Protein AF-A0A845RAJ0-F1 (afdb_monomer_lite)

Radius of gyration: 25.91 Å; chains: 1; bounding box: 63×27×70 Å

Sequence (84 aa):
MAKPYKTVTLRLTASQYAHLRRQAEASGLKMEPLLRQLIMGVNLRPRPPDTYAALLRELNAIGTNINQIAHNTNARKEAGQTDI

Structure (mmCIF, N/CA/C/O backbone):
data_AF-A0A845RAJ0-F1
#
_entry.id   AF-A0A845RAJ0-F1
#
loop_
_atom_site.group_PDB
_atom_site.id
_atom_site.type_symbol
_atom_site.label_atom_id
_atom_site.label_alt_id
_atom_site.label_comp_id
_atom_site.label_asym_id
_atom_site.label_entity_id
_atom_site.label_seq_id
_atom_site.pdbx_PDB_ins_code
_atom_site.Cartn_x
_atom_site.Cartn_y
_atom_site.Cartn_z
_atom_site.occupancy
_atom_site.B_iso_or_equiv
_atom_site.auth_seq_id
_atom_site.auth_comp_id
_atom_site.auth_asym_id
_atom_site.auth_atom_id
_atom_site.pdbx_PDB_model_num
ATOM 1 N N . MET A 1 1 ? 34.087 4.241 5.879 1.00 53.62 1 MET A N 1
ATOM 2 C CA . MET A 1 1 ? 32.895 3.561 6.437 1.00 53.62 1 MET A CA 1
ATOM 3 C C . MET A 1 1 ? 32.238 2.739 5.340 1.00 53.62 1 MET A C 1
ATOM 5 O O . MET A 1 1 ? 32.007 3.276 4.263 1.00 53.62 1 MET A O 1
ATOM 9 N N . ALA A 1 2 ? 31.999 1.445 5.564 1.00 70.56 2 ALA A N 1
ATOM 10 C CA . ALA A 1 2 ? 31.307 0.604 4.587 1.00 70.56 2 ALA A CA 1
ATOM 11 C C . ALA A 1 2 ? 29.840 1.048 4.457 1.00 70.56 2 ALA A C 1
ATOM 13 O O . ALA A 1 2 ? 29.203 1.369 5.460 1.00 70.56 2 ALA A O 1
ATOM 14 N N . LYS A 1 3 ? 29.301 1.081 3.231 1.00 71.12 3 LYS A N 1
ATOM 15 C CA . LYS A 1 3 ? 27.872 1.361 3.022 1.00 71.12 3 LYS A CA 1
ATOM 16 C C . LYS A 1 3 ? 27.035 0.310 3.770 1.00 71.12 3 LYS A C 1
ATOM 18 O O . LYS A 1 3 ? 27.302 -0.880 3.591 1.00 71.12 3 LYS A O 1
ATOM 23 N N . PRO A 1 4 ? 26.003 0.709 4.538 1.00 84.69 4 PRO A N 1
ATOM 24 C CA . PRO A 1 4 ? 25.185 -0.218 5.324 1.00 84.69 4 PRO A CA 1
ATOM 25 C C . PRO A 1 4 ? 24.202 -1.036 4.467 1.00 84.69 4 PRO A C 1
ATOM 27 O O . PRO A 1 4 ? 23.374 -1.764 5.001 1.00 84.69 4 PRO A O 1
ATOM 30 N N . TYR A 1 5 ? 24.261 -0.915 3.138 1.00 82.06 5 TYR A N 1
ATOM 31 C CA . TYR A 1 5 ? 23.356 -1.582 2.210 1.00 82.06 5 TYR A CA 1
ATOM 32 C C . TYR A 1 5 ? 24.108 -2.202 1.029 1.00 82.06 5 TYR A C 1
ATOM 34 O O . TYR A 1 5 ? 25.149 -1.707 0.587 1.00 82.06 5 TYR A O 1
ATOM 42 N N . LYS A 1 6 ? 23.546 -3.297 0.511 1.00 84.94 6 LYS A N 1
ATOM 43 C CA . LYS A 1 6 ? 23.983 -3.974 -0.714 1.00 84.94 6 LYS A CA 1
ATOM 44 C C . LYS A 1 6 ? 22.994 -3.662 -1.837 1.00 84.94 6 LYS A C 1
ATOM 46 O O . LYS A 1 6 ? 21.790 -3.612 -1.598 1.00 84.94 6 LYS A O 1
ATOM 51 N N . THR A 1 7 ? 23.507 -3.455 -3.045 1.00 88.75 7 THR A N 1
ATOM 52 C CA . THR A 1 7 ? 22.692 -3.194 -4.238 1.00 88.75 7 THR A CA 1
ATOM 53 C C . THR A 1 7 ? 22.464 -4.495 -4.996 1.00 88.75 7 THR A C 1
ATOM 55 O O . THR A 1 7 ? 23.410 -5.246 -5.220 1.00 88.75 7 THR A O 1
ATOM 58 N N . VAL A 1 8 ? 21.224 -4.737 -5.416 1.00 81.81 8 VAL A N 1
ATOM 59 C CA . VAL A 1 8 ? 20.838 -5.873 -6.263 1.00 81.81 8 VAL A CA 1
ATOM 60 C C . VAL A 1 8 ? 20.200 -5.328 -7.537 1.00 81.81 8 VAL A C 1
ATOM 62 O O . VAL A 1 8 ? 19.358 -4.434 -7.475 1.00 81.81 8 VAL A O 1
ATOM 65 N N . THR A 1 9 ? 20.596 -5.860 -8.693 1.00 88.69 9 THR A N 1
ATOM 66 C CA . THR A 1 9 ? 19.987 -5.533 -9.989 1.00 88.69 9 THR A CA 1
ATOM 67 C C . THR A 1 9 ? 19.033 -6.648 -10.393 1.00 88.69 9 THR A C 1
ATOM 69 O O . THR A 1 9 ? 19.417 -7.814 -10.414 1.00 88.69 9 THR A O 1
ATOM 72 N N . LEU A 1 10 ? 17.798 -6.289 -10.742 1.00 85.75 10 LEU A N 1
ATOM 73 C CA . LEU A 1 10 ? 16.762 -7.230 -11.158 1.00 85.75 10 LEU A CA 1
ATOM 74 C C . LEU A 1 10 ? 16.421 -7.005 -12.630 1.00 85.75 10 LEU A C 1
ATOM 76 O O . LEU A 1 10 ? 16.101 -5.887 -13.032 1.00 85.75 10 LEU A O 1
ATOM 80 N N . ARG A 1 11 ? 16.477 -8.070 -13.433 1.00 91.94 11 ARG A N 1
ATOM 81 C CA . ARG A 1 11 ? 15.996 -8.055 -14.819 1.00 91.94 11 ARG A CA 1
ATOM 82 C C . ARG A 1 11 ? 14.580 -8.607 -14.846 1.00 91.94 11 ARG A C 1
ATOM 84 O O . ARG A 1 11 ? 14.344 -9.709 -14.365 1.00 91.94 11 ARG A O 1
ATOM 91 N N . LEU A 1 12 ? 13.660 -7.830 -15.403 1.00 89.56 12 LEU A N 1
ATOM 92 C CA . LEU A 1 12 ? 12.253 -8.186 -15.523 1.00 89.56 12 LEU A CA 1
ATOM 93 C C . LEU A 1 12 ? 11.864 -8.230 -16.994 1.00 89.56 12 LEU A C 1
ATOM 95 O O . LEU A 1 12 ? 12.309 -7.405 -17.793 1.00 89.56 12 LEU A O 1
ATOM 99 N N . THR A 1 13 ? 10.992 -9.169 -17.333 1.00 92.94 13 THR A N 1
ATOM 100 C CA . THR A 1 13 ? 10.234 -9.103 -18.584 1.00 92.94 13 THR A CA 1
ATOM 101 C C . THR A 1 13 ? 9.247 -7.932 -18.533 1.00 92.94 13 THR A C 1
ATOM 103 O O . THR A 1 13 ? 8.893 -7.437 -17.457 1.00 92.94 13 THR A O 1
ATOM 106 N N . ALA A 1 14 ? 8.759 -7.493 -19.695 1.00 94.75 14 ALA A N 1
ATOM 107 C CA . ALA A 1 14 ? 7.811 -6.381 -19.773 1.00 94.75 14 ALA A CA 1
ATOM 108 C C . ALA A 1 14 ? 6.535 -6.624 -18.940 1.00 94.75 14 ALA A C 1
ATOM 110 O O . ALA A 1 14 ? 6.054 -5.715 -18.264 1.00 94.75 14 ALA A O 1
ATOM 111 N N . SER A 1 15 ? 6.019 -7.859 -18.927 1.00 87.44 15 SER A N 1
ATOM 112 C CA . SER A 1 15 ? 4.822 -8.229 -18.160 1.00 87.44 15 SER A CA 1
ATOM 113 C C . SER A 1 15 ? 5.056 -8.169 -16.648 1.00 87.44 15 SER A C 1
ATOM 115 O O . SER A 1 15 ? 4.219 -7.641 -15.915 1.00 87.44 15 SER A O 1
ATOM 117 N N . GLN A 1 16 ? 6.212 -8.646 -16.180 1.00 86.06 16 GLN A N 1
ATOM 118 C CA . GLN A 1 16 ? 6.594 -8.593 -14.768 1.00 86.06 16 GLN A CA 1
ATOM 119 C C . GLN A 1 16 ? 6.792 -7.150 -14.297 1.00 86.06 16 GLN A C 1
ATOM 121 O O . GLN A 1 16 ? 6.316 -6.784 -13.224 1.00 86.06 16 GLN A O 1
ATOM 126 N N . TYR A 1 17 ? 7.430 -6.309 -15.116 1.00 88.94 17 TYR A N 1
ATOM 127 C CA . TYR A 1 17 ? 7.590 -4.889 -14.806 1.00 88.94 17 TYR A CA 1
ATOM 128 C C . TYR A 1 17 ? 6.238 -4.164 -14.730 1.00 88.94 17 TYR A C 1
ATOM 130 O O . TYR A 1 17 ? 5.982 -3.430 -13.777 1.00 88.94 17 TYR A O 1
ATOM 138 N N . ALA A 1 18 ? 5.339 -4.413 -15.688 1.00 89.94 18 ALA A N 1
ATOM 139 C CA . ALA A 1 18 ? 3.994 -3.839 -15.67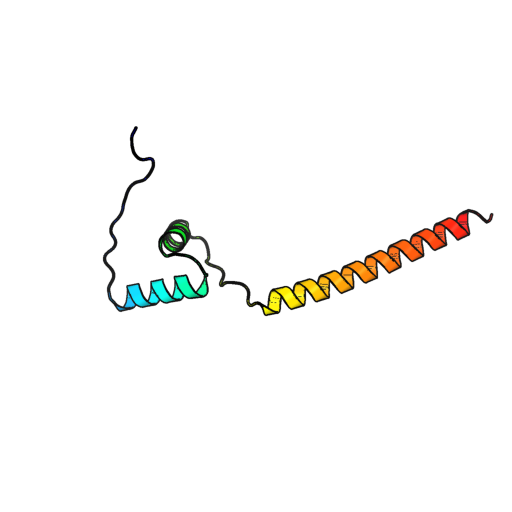9 1.00 89.94 18 ALA A CA 1
ATOM 140 C C . ALA A 1 18 ? 3.183 -4.286 -14.452 1.00 89.94 18 ALA A C 1
ATOM 142 O O . ALA A 1 18 ? 2.475 -3.486 -13.841 1.00 89.94 18 ALA A O 1
ATOM 143 N N . HIS A 1 19 ? 3.301 -5.557 -14.059 1.00 87.19 19 HIS A N 1
ATOM 144 C CA . HIS A 1 19 ? 2.667 -6.064 -12.847 1.00 87.19 19 HIS A CA 1
ATOM 145 C C . HIS A 1 19 ? 3.201 -5.368 -11.588 1.00 87.19 19 HIS A C 1
ATOM 147 O O . HIS A 1 19 ? 2.407 -4.866 -10.792 1.00 87.19 19 HIS A O 1
ATOM 153 N N . LEU A 1 20 ? 4.525 -5.259 -11.455 1.00 86.94 20 LEU A N 1
ATOM 154 C CA . LEU A 1 20 ? 5.166 -4.598 -10.321 1.00 86.94 20 LEU A CA 1
ATOM 155 C C . LEU A 1 20 ? 4.777 -3.112 -10.229 1.00 86.94 20 LEU A C 1
ATOM 157 O O . LEU A 1 20 ? 4.498 -2.604 -9.145 1.00 86.94 20 LEU A O 1
ATOM 161 N N . ARG A 1 21 ? 4.674 -2.422 -11.372 1.00 89.00 21 ARG A N 1
ATOM 162 C CA . ARG A 1 21 ? 4.221 -1.026 -11.431 1.00 89.00 21 ARG A CA 1
ATOM 163 C C . ARG A 1 21 ? 2.778 -0.865 -10.950 1.00 89.00 21 ARG A C 1
ATOM 165 O O . ARG A 1 21 ? 2.515 0.011 -10.133 1.00 89.00 21 ARG A O 1
ATOM 172 N N . ARG A 1 22 ? 1.865 -1.738 -11.387 1.00 88.62 22 ARG A N 1
ATOM 173 C CA . ARG A 1 22 ? 0.469 -1.722 -10.911 1.00 88.62 22 ARG A CA 1
ATOM 174 C C . ARG A 1 22 ? 0.376 -1.946 -9.402 1.00 88.62 22 ARG A C 1
ATOM 176 O O . ARG A 1 22 ? -0.423 -1.294 -8.740 1.00 88.62 22 ARG A O 1
ATOM 183 N N . GLN A 1 23 ? 1.204 -2.830 -8.844 1.00 83.44 23 GLN A N 1
ATOM 184 C CA . GLN A 1 23 ? 1.263 -3.045 -7.394 1.00 83.44 23 GLN A CA 1
ATOM 185 C C . GLN A 1 23 ? 1.793 -1.818 -6.639 1.00 83.44 23 GLN A C 1
ATOM 187 O O . GLN A 1 23 ? 1.275 -1.483 -5.572 1.00 83.44 23 GLN A O 1
ATOM 192 N N . ALA A 1 24 ? 2.788 -1.120 -7.190 1.00 86.00 24 ALA A N 1
ATOM 193 C CA . ALA A 1 24 ? 3.298 0.129 -6.625 1.00 86.00 24 ALA A CA 1
ATOM 194 C C . ALA A 1 24 ? 2.211 1.215 -6.594 1.00 86.00 24 ALA A C 1
ATOM 196 O O . ALA A 1 24 ? 1.981 1.836 -5.558 1.00 86.00 24 ALA A O 1
ATOM 197 N N . GLU A 1 25 ? 1.482 1.379 -7.699 1.00 85.12 25 GLU A N 1
ATOM 198 C CA . GLU A 1 25 ? 0.375 2.334 -7.808 1.00 85.12 25 GLU A CA 1
ATOM 199 C C . GLU A 1 25 ? -0.763 1.998 -6.829 1.00 85.12 25 GLU A C 1
ATOM 201 O O . GLU A 1 25 ? -1.207 2.869 -6.083 1.00 85.12 25 GLU A O 1
ATOM 206 N N . ALA A 1 26 ? -1.175 0.729 -6.747 1.00 78.88 26 ALA A N 1
ATOM 207 C CA . ALA A 1 26 ? -2.256 0.289 -5.859 1.00 78.88 26 ALA A CA 1
ATOM 208 C C . ALA A 1 26 ? -1.912 0.385 -4.357 1.00 78.88 26 ALA A C 1
ATOM 210 O O . ALA A 1 26 ? -2.785 0.646 -3.526 1.00 78.88 26 ALA A O 1
ATOM 211 N N . SER A 1 27 ? -0.646 0.168 -3.992 1.00 79.38 27 SER A N 1
ATOM 212 C CA . SER A 1 27 ? -0.171 0.301 -2.606 1.00 79.38 27 SER A CA 1
ATOM 213 C C . SER A 1 27 ? 0.181 1.744 -2.227 1.00 79.38 27 SER A C 1
ATOM 215 O O . SER A 1 27 ? 0.315 2.054 -1.045 1.00 79.38 27 SER A O 1
ATOM 217 N N . GLY A 1 28 ? 0.335 2.638 -3.211 1.00 85.31 28 GLY A N 1
ATOM 218 C CA . GLY A 1 28 ? 0.840 3.996 -3.003 1.00 85.31 28 GLY A CA 1
ATOM 219 C C . GLY A 1 28 ? 2.324 4.047 -2.616 1.00 85.31 28 GLY A C 1
ATOM 220 O O . GLY A 1 28 ? 2.794 5.074 -2.123 1.00 85.31 28 GLY A O 1
ATOM 221 N N . LEU A 1 29 ? 3.067 2.953 -2.809 1.00 83.69 29 LEU A N 1
ATOM 222 C CA . LEU A 1 29 ? 4.479 2.841 -2.454 1.00 83.69 29 LEU A CA 1
ATOM 223 C C . LEU A 1 29 ? 5.384 3.062 -3.667 1.00 83.69 29 LEU A C 1
ATOM 225 O O . LEU A 1 29 ? 5.057 2.727 -4.803 1.00 83.69 29 LEU A O 1
ATOM 229 N N . LYS A 1 30 ? 6.592 3.574 -3.410 1.00 85.75 30 LYS A N 1
ATOM 230 C CA . LYS A 1 30 ? 7.676 3.564 -4.402 1.00 85.75 30 LYS A CA 1
ATOM 231 C C . LYS A 1 30 ? 8.197 2.132 -4.606 1.00 85.75 30 LYS A C 1
ATOM 233 O O . LYS A 1 30 ? 8.023 1.262 -3.756 1.00 85.75 30 LYS A O 1
ATOM 238 N N . MET A 1 31 ? 8.907 1.909 -5.710 1.00 84.50 31 MET A N 1
ATOM 239 C CA . MET A 1 31 ? 9.388 0.578 -6.108 1.00 84.50 31 MET A CA 1
ATOM 240 C C . MET A 1 31 ? 10.276 -0.102 -5.053 1.00 84.50 31 MET A C 1
ATOM 242 O O . MET A 1 31 ? 10.133 -1.289 -4.783 1.00 84.50 31 MET A O 1
ATOM 246 N N . GLU A 1 32 ? 11.183 0.650 -4.428 1.00 86.19 32 GLU A N 1
ATOM 247 C CA . GLU A 1 32 ? 12.098 0.117 -3.415 1.00 86.19 32 GLU A CA 1
ATOM 248 C C . GLU A 1 32 ? 11.388 -0.358 -2.129 1.00 86.19 32 GLU A C 1
ATOM 250 O O . GLU A 1 32 ? 11.599 -1.509 -1.744 1.00 86.19 32 GLU A O 1
ATOM 255 N N . PRO A 1 33 ? 10.538 0.447 -1.455 1.00 85.94 33 PRO A N 1
ATOM 256 C CA . PRO A 1 33 ? 9.811 -0.029 -0.278 1.00 85.94 33 PRO A CA 1
ATOM 257 C C . PRO A 1 33 ? 8.841 -1.171 -0.602 1.00 85.94 33 PRO A C 1
ATOM 259 O O . PRO A 1 33 ? 8.716 -2.087 0.207 1.00 85.94 33 PRO A O 1
ATOM 262 N N . LEU A 1 34 ? 8.230 -1.173 -1.793 1.00 86.56 34 LEU A N 1
ATOM 263 C CA . LEU A 1 34 ? 7.409 -2.287 -2.274 1.00 86.56 34 LEU A CA 1
ATOM 264 C C . LEU A 1 34 ? 8.219 -3.592 -2.351 1.00 86.56 34 LEU A C 1
ATOM 266 O O . LEU A 1 34 ? 7.825 -4.604 -1.778 1.00 86.56 34 LEU A O 1
ATOM 270 N N . LEU A 1 35 ? 9.377 -3.563 -3.017 1.00 86.88 35 LEU A N 1
ATOM 271 C CA . LEU A 1 35 ? 10.251 -4.732 -3.149 1.00 86.88 35 LEU A CA 1
ATOM 272 C C . LEU A 1 35 ? 10.767 -5.218 -1.791 1.00 86.88 35 LEU A C 1
ATOM 274 O O . LEU A 1 35 ? 10.814 -6.422 -1.557 1.00 86.88 35 LEU A O 1
ATOM 278 N N . ARG A 1 36 ? 11.105 -4.306 -0.869 1.00 85.19 36 ARG A N 1
ATOM 279 C CA . ARG A 1 36 ? 11.502 -4.671 0.501 1.00 85.19 36 ARG A CA 1
ATOM 280 C C . ARG A 1 36 ? 10.378 -5.404 1.238 1.00 85.19 36 ARG A C 1
ATOM 282 O O . ARG A 1 36 ? 10.647 -6.423 1.866 1.00 85.19 36 ARG A O 1
ATOM 289 N N . GLN A 1 37 ? 9.133 -4.937 1.125 1.00 83.38 37 GLN A N 1
ATOM 290 C CA . GLN A 1 37 ? 7.976 -5.597 1.742 1.00 83.38 37 GLN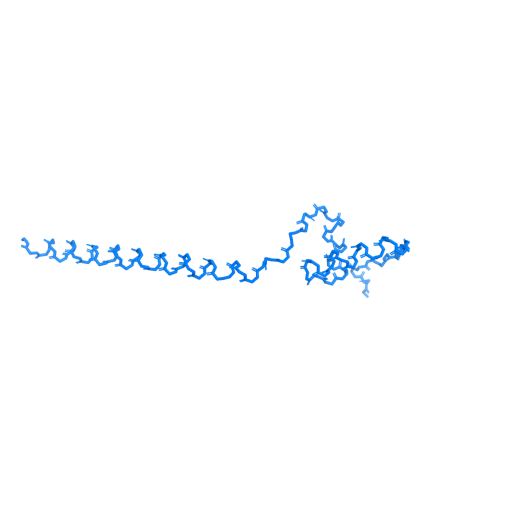 A CA 1
ATOM 291 C C . GLN A 1 37 ? 7.685 -6.970 1.127 1.00 83.38 37 GLN A C 1
ATOM 293 O O . GLN A 1 37 ? 7.446 -7.923 1.868 1.00 83.38 37 GLN A O 1
ATOM 298 N N . LEU A 1 38 ? 7.777 -7.090 -0.202 1.00 82.25 38 LEU A N 1
ATOM 299 C CA . LEU A 1 38 ? 7.616 -8.364 -0.909 1.00 82.25 38 LEU A CA 1
ATOM 300 C C . LEU A 1 38 ? 8.679 -9.392 -0.496 1.00 82.25 38 LEU A C 1
ATOM 302 O O . LEU A 1 38 ? 8.337 -10.542 -0.237 1.00 82.25 38 LEU A O 1
ATOM 306 N N . ILE A 1 39 ? 9.950 -8.984 -0.377 1.00 82.12 39 ILE A N 1
ATOM 307 C CA . ILE A 1 39 ? 11.045 -9.858 0.088 1.00 82.12 39 ILE A CA 1
ATOM 308 C C . ILE A 1 39 ? 10.801 -10.334 1.526 1.00 82.12 39 ILE A C 1
ATOM 310 O O . ILE A 1 39 ? 11.090 -11.482 1.851 1.00 82.12 39 ILE A O 1
ATOM 314 N N . MET A 1 40 ? 10.253 -9.470 2.384 1.00 78.56 40 MET A N 1
ATOM 315 C CA . MET A 1 40 ? 9.922 -9.806 3.772 1.00 78.56 40 MET A CA 1
ATOM 316 C C . MET A 1 40 ? 8.639 -10.645 3.917 1.00 78.56 40 MET A C 1
ATOM 318 O O . MET A 1 40 ? 8.271 -10.981 5.040 1.00 78.56 40 MET A O 1
ATOM 322 N N . GLY A 1 41 ? 7.943 -10.975 2.819 1.00 65.56 41 GLY A N 1
ATOM 323 C CA . GLY A 1 41 ? 6.694 -11.742 2.851 1.00 65.56 41 GLY A CA 1
ATOM 324 C C . GLY A 1 41 ? 5.508 -10.976 3.449 1.00 65.56 41 GLY A C 1
ATOM 325 O O . GLY A 1 41 ? 4.536 -11.585 3.894 1.00 65.56 41 GLY A O 1
ATOM 326 N N . VAL A 1 42 ? 5.575 -9.641 3.492 1.00 65.25 42 VAL A N 1
ATOM 327 C CA . VAL A 1 42 ? 4.490 -8.811 4.025 1.00 65.25 42 VAL A CA 1
ATOM 328 C C . VAL A 1 42 ? 3.361 -8.743 2.999 1.00 65.25 42 VAL A C 1
ATOM 330 O O . VAL A 1 42 ? 3.566 -8.319 1.862 1.00 65.25 42 VAL A O 1
ATOM 333 N N . ASN A 1 43 ? 2.148 -9.117 3.413 1.00 58.84 43 ASN A N 1
ATOM 334 C CA . ASN A 1 43 ? 0.947 -8.936 2.599 1.00 58.84 43 ASN A CA 1
ATOM 335 C C . ASN A 1 43 ? 0.688 -7.439 2.381 1.00 58.84 43 ASN A C 1
ATOM 337 O O . ASN A 1 43 ? 0.237 -6.737 3.290 1.00 58.84 43 ASN A O 1
ATOM 341 N N . LEU A 1 44 ? 0.968 -6.962 1.167 1.00 57.25 44 LEU A N 1
ATOM 342 C CA . LEU A 1 44 ? 0.655 -5.606 0.725 1.00 57.25 44 LEU A CA 1
ATOM 343 C C . LEU A 1 44 ? -0.852 -5.387 0.802 1.00 57.25 44 LEU A C 1
ATOM 345 O O . LEU A 1 44 ? -1.617 -5.950 0.019 1.00 57.25 44 LEU A O 1
ATOM 349 N N . ARG A 1 45 ? -1.288 -4.562 1.753 1.00 57.25 45 ARG A N 1
ATOM 350 C CA . ARG A 1 45 ? -2.673 -4.100 1.790 1.00 57.25 45 ARG A CA 1
ATOM 351 C C . ARG A 1 45 ? -2.808 -2.924 0.821 1.00 57.25 45 ARG A C 1
ATOM 353 O O . ARG A 1 45 ? -1.951 -2.037 0.851 1.00 57.25 45 ARG A O 1
ATOM 360 N N . PRO A 1 46 ? -3.836 -2.909 -0.044 1.00 60.22 46 PRO A N 1
ATOM 361 C CA . PRO A 1 46 ? -4.086 -1.764 -0.908 1.00 60.22 46 PRO A CA 1
ATOM 362 C C . PRO A 1 46 ? -4.284 -0.515 -0.052 1.00 60.22 46 PRO A C 1
ATOM 364 O O . PRO A 1 46 ? -4.735 -0.606 1.097 1.00 60.22 46 PRO A O 1
ATOM 367 N N . ARG A 1 47 ? -3.951 0.653 -0.612 1.00 54.38 47 ARG A N 1
ATOM 368 C CA . ARG A 1 47 ? -4.246 1.924 0.050 1.00 54.38 47 ARG A CA 1
ATOM 369 C C . ARG A 1 47 ? -5.741 1.942 0.413 1.00 54.38 47 ARG A C 1
ATOM 371 O O . ARG A 1 47 ? -6.558 1.692 -0.477 1.00 54.38 47 ARG A O 1
ATOM 378 N N . PRO A 1 48 ? -6.112 2.202 1.683 1.00 60.16 48 PRO A N 1
ATOM 379 C CA . PRO A 1 48 ? -7.514 2.280 2.064 1.00 60.16 48 PRO A CA 1
ATOM 380 C C . PRO A 1 48 ? -8.205 3.331 1.187 1.00 60.16 48 PRO A C 1
ATOM 382 O O . PRO A 1 48 ? -7.656 4.429 1.047 1.00 60.16 48 PRO A O 1
ATOM 385 N N . PRO A 1 49 ? -9.360 3.019 0.576 1.00 68.00 49 PRO A N 1
ATOM 386 C CA . PRO A 1 49 ? -10.110 4.000 -0.196 1.00 68.00 49 PRO A CA 1
ATOM 387 C C . PRO A 1 49 ? -10.489 5.189 0.695 1.00 68.00 49 PRO A C 1
ATOM 389 O O . PRO A 1 49 ? -10.768 5.000 1.881 1.00 68.00 49 PRO A O 1
ATOM 392 N N . ASP A 1 50 ? -10.553 6.403 0.139 1.00 64.31 50 ASP A N 1
ATOM 393 C CA . ASP A 1 50 ? -10.871 7.621 0.909 1.00 64.31 50 ASP A CA 1
ATOM 394 C C . ASP A 1 50 ? -12.238 7.539 1.625 1.00 64.31 50 ASP A C 1
ATOM 396 O O . ASP A 1 50 ? -12.451 8.180 2.655 1.00 64.31 50 ASP A O 1
ATOM 400 N N . THR A 1 51 ? -13.141 6.669 1.156 1.00 66.44 51 THR A N 1
ATOM 401 C CA . THR A 1 51 ? -14.418 6.349 1.816 1.00 66.44 51 THR A CA 1
ATOM 402 C C . THR A 1 51 ? -14.243 5.784 3.228 1.00 66.44 51 THR A C 1
ATOM 404 O O . THR A 1 51 ? -15.091 6.003 4.090 1.00 66.44 51 THR A O 1
ATOM 407 N N . TYR A 1 52 ? -13.121 5.122 3.518 1.00 64.06 52 TYR A N 1
ATOM 408 C CA . TYR A 1 52 ? -12.831 4.581 4.845 1.00 64.06 52 TYR A CA 1
ATOM 409 C C . TYR A 1 52 ? -12.615 5.688 5.886 1.00 64.06 52 TYR A C 1
ATOM 411 O O . TYR A 1 52 ? -13.004 5.541 7.043 1.00 64.06 52 TYR A O 1
ATOM 419 N N . ALA A 1 53 ? -12.051 6.831 5.481 1.00 73.56 53 ALA A N 1
ATOM 420 C CA . ALA A 1 53 ? -11.887 7.984 6.363 1.00 73.56 53 ALA A CA 1
ATOM 421 C C . ALA A 1 53 ? -13.232 8.649 6.709 1.00 73.56 53 ALA A C 1
ATOM 423 O O . ALA A 1 53 ? -13.378 9.193 7.806 1.00 73.56 53 ALA A O 1
ATOM 424 N N . ALA A 1 54 ? -14.210 8.596 5.799 1.00 75.62 54 ALA A N 1
ATOM 425 C CA . ALA A 1 54 ? -15.572 9.061 6.060 1.00 75.62 54 ALA A CA 1
ATOM 426 C C . ALA A 1 54 ? -16.276 8.153 7.082 1.00 75.62 54 ALA A C 1
ATOM 428 O O . ALA A 1 54 ? -16.766 8.646 8.095 1.00 75.62 54 ALA A O 1
ATOM 429 N N . LEU A 1 55 ? -16.195 6.831 6.900 1.00 77.44 55 LEU A N 1
ATOM 430 C CA . LEU A 1 55 ? -16.745 5.851 7.846 1.00 77.44 55 LEU A CA 1
ATOM 431 C C . LEU A 1 55 ? -16.117 5.968 9.243 1.00 77.44 55 LEU A C 1
ATOM 433 O O . LEU A 1 55 ? -16.809 5.881 10.255 1.00 77.44 55 LEU A O 1
ATOM 437 N N . LEU A 1 56 ? -14.805 6.219 9.319 1.00 80.69 56 LEU A N 1
ATOM 438 C CA . LEU A 1 56 ? -14.129 6.425 10.599 1.00 80.69 56 LEU A CA 1
ATOM 439 C C . LEU A 1 56 ? -14.611 7.703 11.303 1.00 80.69 56 LEU A C 1
ATOM 441 O O . LEU A 1 56 ? -14.709 7.731 12.528 1.00 80.69 56 LEU A O 1
ATOM 445 N N . ARG A 1 57 ? -14.905 8.772 10.552 1.00 82.31 57 ARG A N 1
ATOM 446 C CA . ARG A 1 57 ? -15.481 10.003 11.115 1.00 82.31 57 ARG A CA 1
ATOM 447 C C . ARG A 1 57 ? -16.892 9.773 11.643 1.00 82.31 57 ARG A C 1
ATOM 449 O O . ARG A 1 57 ? -17.190 10.237 12.740 1.00 82.31 57 ARG A O 1
ATOM 456 N N . GLU A 1 58 ? -17.720 9.034 10.912 1.00 83.69 58 GLU A N 1
ATOM 457 C CA . GLU A 1 58 ? -19.072 8.681 11.357 1.00 83.69 58 GLU A CA 1
ATOM 458 C C . GLU A 1 58 ? -19.046 7.830 12.632 1.00 83.69 58 GLU A C 1
ATOM 460 O O . GLU A 1 58 ? -19.729 8.153 13.603 1.00 83.69 58 GLU A O 1
ATOM 465 N N . LEU A 1 59 ? -18.186 6.808 12.687 1.00 85.25 59 LEU A N 1
ATOM 466 C CA . LEU A 1 59 ? -17.996 6.001 13.896 1.00 85.25 59 LEU A CA 1
ATOM 467 C C . LEU A 1 59 ? -17.519 6.836 15.090 1.00 85.25 59 LEU A C 1
ATOM 469 O O . LEU A 1 59 ? -18.020 6.660 16.200 1.00 85.25 59 LEU A O 1
ATOM 473 N N . ASN A 1 60 ? -16.584 7.764 14.872 1.00 84.81 60 ASN A N 1
ATOM 474 C CA . ASN A 1 60 ? -16.131 8.669 15.928 1.00 84.81 60 ASN A CA 1
ATOM 475 C C . ASN A 1 60 ? -17.270 9.558 16.443 1.00 84.81 60 ASN A C 1
ATOM 477 O O . ASN A 1 60 ? -17.406 9.707 17.654 1.00 84.81 60 ASN A O 1
ATOM 481 N N . ALA A 1 61 ? -18.118 10.092 15.558 1.00 87.31 61 ALA A N 1
ATOM 482 C CA . ALA A 1 61 ? -19.271 10.898 15.957 1.00 87.31 61 ALA A CA 1
ATOM 483 C C . ALA A 1 61 ? -20.261 10.099 16.825 1.00 87.31 61 ALA A C 1
ATOM 485 O O . ALA A 1 61 ? -20.727 10.596 17.850 1.00 87.31 61 ALA A O 1
ATOM 486 N N . ILE A 1 62 ? -20.521 8.834 16.472 1.00 86.44 62 ILE A N 1
ATOM 487 C CA . ILE A 1 62 ? -21.343 7.926 17.286 1.00 86.44 62 ILE A CA 1
ATOM 488 C C . ILE A 1 62 ? -20.707 7.718 18.669 1.00 86.44 62 ILE A C 1
ATOM 490 O O . ILE A 1 62 ? -21.384 7.865 19.687 1.00 86.44 62 ILE A O 1
ATOM 494 N N . GLY A 1 63 ? -19.403 7.433 18.724 1.00 85.50 63 GLY A N 1
ATOM 495 C CA . GLY A 1 63 ? -18.675 7.249 19.982 1.00 85.50 63 GLY A CA 1
ATOM 496 C C . GLY A 1 63 ? -18.691 8.495 20.876 1.00 85.50 63 GLY A C 1
ATOM 497 O O . GLY A 1 63 ? -18.907 8.391 22.084 1.00 85.50 63 GLY A O 1
ATOM 498 N N . THR A 1 64 ? -18.536 9.686 20.293 1.00 90.62 64 THR A N 1
ATOM 499 C CA . THR A 1 64 ? -18.639 10.957 21.023 1.00 90.62 64 THR A CA 1
ATOM 500 C C . THR A 1 64 ? -20.030 11.152 21.623 1.00 90.62 64 THR A C 1
ATOM 502 O O . THR A 1 64 ? -20.135 11.501 22.799 1.00 90.62 64 THR A O 1
ATOM 505 N N . ASN A 1 65 ? -21.090 10.872 20.863 1.00 88.94 65 ASN A N 1
ATOM 506 C CA . ASN A 1 65 ? -22.464 10.993 21.353 1.00 88.94 65 ASN A CA 1
ATOM 507 C C . ASN A 1 65 ? -22.738 10.032 22.521 1.00 88.94 65 ASN A C 1
ATOM 509 O O . ASN A 1 65 ? -23.331 10.428 23.523 1.00 88.94 65 ASN A O 1
ATOM 513 N N . ILE A 1 66 ? -22.253 8.789 22.437 1.00 82.31 66 ILE A N 1
ATOM 514 C CA . ILE A 1 66 ? -22.369 7.802 23.522 1.00 82.31 66 ILE A CA 1
ATOM 515 C C . ILE A 1 66 ? -21.642 8.289 24.782 1.00 82.31 66 ILE A C 1
ATOM 517 O O . ILE A 1 66 ? -22.205 8.232 25.876 1.00 82.31 66 ILE A O 1
ATOM 521 N N . ASN A 1 67 ? -20.427 8.825 24.637 1.00 85.38 67 ASN A N 1
ATOM 522 C CA . ASN A 1 67 ? -19.665 9.371 25.761 1.00 85.38 67 ASN A CA 1
ATOM 523 C C . ASN A 1 67 ? -20.380 10.551 26.431 1.00 85.38 67 ASN A C 1
ATOM 525 O O . ASN A 1 67 ? -20.388 10.637 27.657 1.00 85.38 67 ASN A O 1
ATOM 529 N N . GLN A 1 68 ? -21.025 11.430 25.658 1.00 87.31 68 GLN A N 1
ATOM 530 C CA . GLN A 1 68 ? -21.825 12.528 26.209 1.00 87.31 68 GLN A CA 1
ATOM 531 C C . GLN A 1 68 ? -23.050 12.017 26.976 1.00 87.31 68 GLN A C 1
ATOM 533 O O . GLN A 1 68 ? -23.344 12.519 28.058 1.00 87.31 68 GLN A O 1
ATOM 538 N N . ILE A 1 69 ? -23.746 10.999 26.460 1.00 85.81 69 ILE A N 1
ATOM 539 C CA . ILE A 1 69 ? -24.889 10.383 27.152 1.00 85.81 69 ILE A CA 1
ATOM 540 C C . ILE A 1 69 ? -24.438 9.754 28.473 1.00 85.81 69 ILE A C 1
ATOM 542 O O . ILE A 1 69 ? -25.067 9.991 29.506 1.00 85.81 69 ILE A O 1
ATOM 546 N N . ALA A 1 70 ? -23.342 8.993 28.461 1.00 84.75 70 ALA A N 1
ATOM 547 C C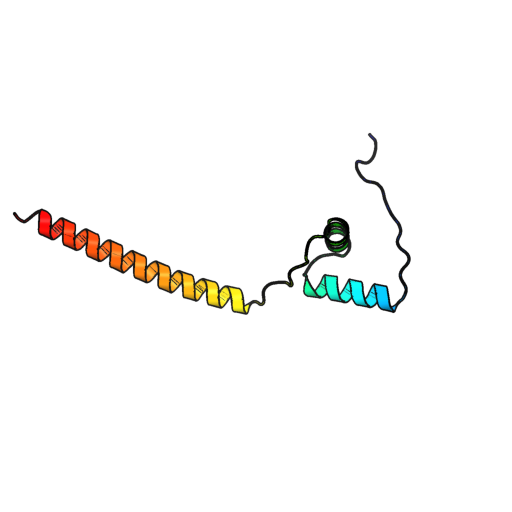A . ALA A 1 70 ? -22.782 8.387 29.664 1.00 84.75 70 ALA A CA 1
ATOM 548 C C . ALA A 1 70 ? -22.374 9.45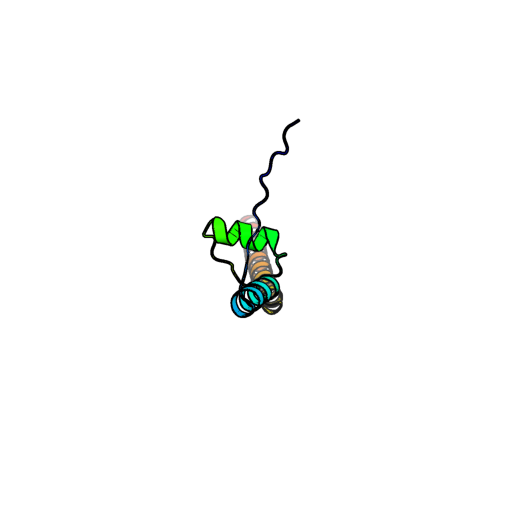5 30.689 1.00 84.75 70 ALA A C 1
ATOM 550 O O . ALA A 1 70 ? -22.774 9.379 31.848 1.00 84.75 70 ALA A O 1
ATOM 551 N N . HIS A 1 71 ? -21.665 10.495 30.246 1.00 85.38 71 HIS A N 1
ATOM 552 C CA . HIS A 1 71 ? -21.263 11.612 31.096 1.00 85.38 71 HIS A CA 1
ATOM 553 C C . HIS A 1 71 ? -22.474 12.327 31.712 1.00 85.38 71 HIS A C 1
ATOM 555 O O . HIS A 1 71 ? -22.523 12.540 32.919 1.00 85.38 71 HIS A O 1
ATOM 561 N N . ASN A 1 72 ? -23.489 12.654 30.911 1.00 83.75 72 ASN A N 1
ATOM 562 C CA . ASN A 1 72 ? -24.701 13.322 31.389 1.00 83.75 72 ASN A CA 1
ATOM 563 C C . ASN A 1 72 ? -25.509 12.440 32.348 1.00 83.75 72 ASN A C 1
ATOM 565 O O . ASN A 1 72 ? -26.121 12.944 33.287 1.00 83.75 72 ASN A O 1
ATOM 569 N N . THR A 1 73 ? -25.514 11.127 32.126 1.00 79.31 73 THR A N 1
ATOM 570 C CA . THR A 1 73 ? -26.180 10.164 33.012 1.00 79.31 73 THR A CA 1
ATOM 571 C C . THR A 1 73 ? -25.442 10.039 34.343 1.00 79.31 73 THR A C 1
ATOM 573 O O . THR A 1 73 ? -26.085 10.007 35.391 1.00 79.31 73 THR A O 1
ATOM 576 N N . ASN A 1 74 ? -24.108 10.029 34.317 1.00 79.44 74 ASN A N 1
ATO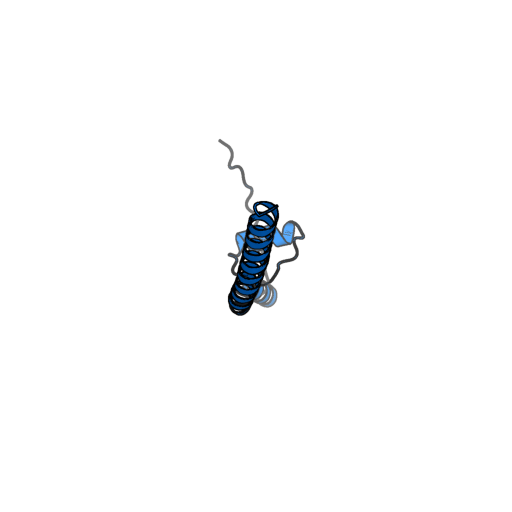M 577 C CA . ASN A 1 74 ? -23.276 9.996 35.519 1.00 79.44 74 ASN A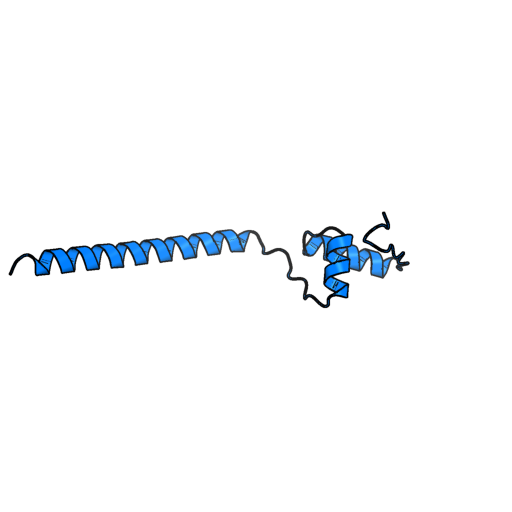 CA 1
ATOM 578 C C . ASN A 1 74 ? -23.420 11.292 36.329 1.00 79.44 74 ASN A C 1
ATOM 580 O O . ASN A 1 74 ? -23.736 11.224 37.512 1.00 79.44 74 ASN A O 1
ATOM 584 N N . ALA A 1 75 ? -23.357 12.456 35.678 1.00 74.06 75 ALA A N 1
ATOM 585 C CA . ALA A 1 75 ? -23.569 13.751 36.328 1.00 74.06 75 ALA A CA 1
ATOM 586 C C . ALA A 1 75 ? -24.970 13.880 36.964 1.00 74.06 75 ALA A C 1
ATOM 588 O O . ALA A 1 75 ? -25.127 14.456 38.038 1.00 74.06 75 ALA A O 1
ATOM 589 N N . ARG A 1 76 ? -26.010 13.310 36.336 1.00 69.88 76 ARG A N 1
ATOM 590 C CA . ARG A 1 76 ? -27.374 13.278 36.900 1.00 69.88 76 ARG A CA 1
ATOM 591 C C . ARG A 1 76 ? -27.516 12.314 38.079 1.00 69.88 76 ARG A C 1
ATOM 593 O O . ARG A 1 76 ? -28.269 12.611 39.002 1.00 69.88 76 ARG A O 1
ATOM 600 N N . LYS A 1 77 ? -26.820 11.173 38.060 1.00 65.81 77 LYS A N 1
ATOM 601 C CA . LYS A 1 77 ? -26.780 10.241 39.199 1.00 65.81 77 LYS A CA 1
ATOM 602 C C . LYS A 1 77 ? -26.068 10.845 40.408 1.00 65.81 77 LYS A C 1
ATOM 604 O O . LYS A 1 77 ? -26.542 10.659 41.521 1.00 65.81 77 LYS A O 1
ATOM 609 N N . GLU A 1 78 ? -24.980 11.577 40.186 1.00 61.12 78 GLU A N 1
ATOM 610 C CA . GLU A 1 78 ? -24.238 12.285 41.238 1.00 61.12 78 GLU A CA 1
ATOM 611 C C . GLU A 1 78 ? -25.080 13.408 41.864 1.00 61.12 78 GLU A C 1
ATOM 613 O O . GLU A 1 78 ? -25.168 13.508 43.088 1.00 61.12 78 GLU A O 1
ATOM 618 N N . ALA A 1 79 ? -25.798 14.187 41.045 1.00 59.50 79 ALA A N 1
ATOM 619 C CA . ALA A 1 79 ? -26.736 15.199 41.537 1.00 59.50 79 ALA A CA 1
ATOM 620 C C . ALA A 1 79 ? -27.868 14.587 42.388 1.00 59.50 79 ALA A C 1
ATOM 622 O O . ALA A 1 79 ? -28.161 15.086 43.467 1.00 59.50 79 ALA A O 1
ATOM 623 N N . GLY A 1 80 ? -28.444 13.454 41.964 1.00 57.62 80 GLY A N 1
ATOM 624 C CA . GLY A 1 80 ? -29.481 12.750 42.732 1.00 57.62 80 GLY A CA 1
ATOM 625 C C . GLY A 1 80 ? -28.988 12.033 43.999 1.00 57.62 80 GLY A C 1
ATOM 626 O O . GLY A 1 80 ? -29.806 11.679 44.841 1.00 57.62 80 GLY A O 1
ATOM 627 N N . GLN A 1 81 ? -27.677 11.809 44.152 1.00 53.41 81 GLN A N 1
ATOM 628 C CA . GLN A 1 81 ? -27.072 11.277 45.383 1.00 53.41 81 GLN A CA 1
ATOM 629 C C . GLN A 1 81 ? -26.741 12.360 46.416 1.00 53.41 81 GLN A C 1
ATOM 631 O O . GLN A 1 81 ? -26.499 12.021 47.569 1.00 53.41 81 GLN A O 1
ATOM 636 N N . THR A 1 82 ? -26.724 13.636 46.018 1.00 51.53 82 THR A N 1
ATOM 637 C CA . THR A 1 82 ? -26.385 14.756 46.913 1.00 51.53 82 THR A CA 1
ATOM 638 C C . THR A 1 82 ? -27.629 15.348 47.604 1.00 51.53 82 THR A C 1
ATOM 640 O O . THR A 1 82 ? -27.491 16.125 48.542 1.00 51.53 82 THR A O 1
ATOM 643 N N . ASP A 1 83 ? -28.833 14.936 47.189 1.00 47.84 83 ASP A N 1
ATOM 644 C CA . ASP A 1 83 ? -30.133 15.397 47.712 1.00 47.84 83 ASP A CA 1
ATOM 645 C C . ASP A 1 83 ? -30.788 14.423 48.732 1.00 47.84 83 ASP A C 1
ATOM 647 O O . ASP A 1 83 ? -32.015 14.391 48.856 1.00 47.84 83 ASP A O 1
ATOM 651 N N . ILE A 1 84 ? -30.005 13.620 49.474 1.00 43.25 84 ILE A N 1
ATOM 652 C CA . ILE A 1 84 ? -30.488 12.796 50.612 1.00 43.25 84 ILE A CA 1
ATOM 653 C C . ILE A 1 84 ? -29.754 13.174 51.897 1.00 43.25 84 ILE A C 1
ATOM 655 O O . ILE A 1 84 ? -28.503 13.194 51.869 1.00 43.25 84 ILE A O 1
#

pLDDT: mean 77.81, std 12.23, range [43.25, 94.75]

Secondary structure (DSSP, 8-state):
---S---------HHHHHHHHHHHHHHT--HHHHHHHHHTT---PPPPPTHHHHHHHHHHHHHHHHHHHHHHHHHHHHHHHS--

Foldseek 3Di:
DDDPDDDDDDDDDPVRVVVLVVLCVQLVHDSVVSVVCVVVVHDRDGDPPPVVVVVVVVVVVVVVVVVVVVVVVVVVVVVVVVPD